Protein AF-A0A645G728-F1 (afdb_monomer_lite)

Structure (mmCIF, N/CA/C/O backbone):
data_AF-A0A645G728-F1
#
_entry.id   AF-A0A645G728-F1
#
loop_
_atom_site.group_PDB
_atom_site.id
_atom_site.type_symbol
_atom_site.label_atom_id
_atom_site.label_alt_id
_atom_site.label_comp_id
_atom_site.label_asym_id
_atom_site.label_entity_id
_atom_site.label_seq_id
_atom_site.pdbx_PDB_ins_code
_atom_site.Cartn_x
_atom_site.Cartn_y
_atom_site.Cartn_z
_atom_site.occupancy
_atom_site.B_iso_or_equiv
_atom_site.auth_seq_id
_atom_site.auth_comp_id
_atom_site.auth_asym_id
_atom_site.auth_atom_id
_atom_site.pdbx_PDB_model_num
ATOM 1 N N . MET A 1 1 ? 20.987 -4.279 -17.278 1.00 39.31 1 MET A N 1
ATOM 2 C CA . MET A 1 1 ? 20.698 -5.474 -16.466 1.00 39.31 1 MET A CA 1
ATOM 3 C C . MET A 1 1 ? 19.519 -5.142 -15.562 1.00 39.31 1 MET A C 1
ATOM 5 O O . MET A 1 1 ? 19.647 -4.230 -14.754 1.00 39.31 1 MET A O 1
ATOM 9 N N . VAL A 1 2 ? 18.351 -5.758 -15.771 1.00 50.06 2 VAL A N 1
ATOM 10 C CA . VAL A 1 2 ? 17.263 -5.712 -14.777 1.00 50.06 2 VAL A CA 1
ATOM 11 C C . VAL A 1 2 ? 17.715 -6.611 -13.645 1.00 50.06 2 VAL A C 1
ATOM 13 O O . VAL A 1 2 ? 17.958 -7.794 -13.872 1.00 50.06 2 VAL A O 1
ATOM 16 N N . SER A 1 3 ? 17.926 -6.048 -12.462 1.00 58.72 3 SER A N 1
ATOM 17 C CA . SER A 1 3 ? 18.276 -6.869 -11.313 1.00 58.72 3 SER A CA 1
ATOM 18 C C . SER A 1 3 ? 17.026 -7.640 -10.897 1.00 58.72 3 SER A C 1
ATOM 20 O O . SER A 1 3 ? 15.976 -7.048 -10.666 1.00 58.72 3 SER A O 1
ATOM 22 N N . ILE A 1 4 ? 17.108 -8.964 -10.786 1.00 61.53 4 ILE A N 1
ATOM 23 C CA . ILE A 1 4 ? 16.013 -9.787 -10.237 1.00 61.53 4 ILE A CA 1
ATOM 24 C C . ILE A 1 4 ? 15.578 -9.243 -8.863 1.00 61.53 4 ILE A C 1
ATOM 26 O O . ILE A 1 4 ? 14.395 -9.249 -8.525 1.00 61.53 4 ILE A O 1
ATOM 30 N N . LEU A 1 5 ? 16.533 -8.672 -8.121 1.00 59.16 5 LEU A N 1
ATOM 31 C CA . LEU A 1 5 ? 16.313 -8.014 -6.841 1.00 59.16 5 LEU A CA 1
ATOM 32 C C . LEU A 1 5 ? 15.359 -6.815 -6.958 1.00 59.16 5 LEU A C 1
ATOM 34 O O . LEU A 1 5 ? 14.456 -6.684 -6.139 1.00 59.16 5 LEU A O 1
ATOM 38 N N . SER A 1 6 ? 15.488 -5.983 -7.999 1.00 68.19 6 SER A N 1
ATOM 39 C CA . SER A 1 6 ? 14.616 -4.818 -8.181 1.00 68.19 6 SER A CA 1
ATOM 40 C C . SER A 1 6 ? 13.207 -5.206 -8.631 1.00 68.19 6 SER A C 1
ATOM 42 O O . SER A 1 6 ? 12.254 -4.523 -8.263 1.00 68.19 6 SER A O 1
ATOM 44 N N . GLY A 1 7 ? 13.043 -6.307 -9.372 1.00 69.75 7 GLY A N 1
ATOM 45 C CA . GLY A 1 7 ? 11.722 -6.869 -9.682 1.00 69.75 7 GLY A CA 1
ATOM 46 C C . GLY A 1 7 ? 11.018 -7.428 -8.440 1.00 69.75 7 GLY A C 1
ATOM 47 O O . GLY A 1 7 ? 9.848 -7.127 -8.200 1.00 69.75 7 GLY A O 1
ATOM 48 N N . ALA A 1 8 ? 11.748 -8.170 -7.600 1.00 74.88 8 ALA A N 1
ATOM 49 C CA . ALA A 1 8 ? 11.231 -8.696 -6.338 1.00 74.88 8 ALA A CA 1
ATOM 50 C C . ALA A 1 8 ? 10.808 -7.573 -5.377 1.00 74.88 8 ALA A C 1
ATOM 52 O O . ALA A 1 8 ? 9.732 -7.645 -4.787 1.00 74.88 8 ALA A O 1
ATOM 53 N N . THR A 1 9 ? 11.593 -6.495 -5.262 1.00 76.31 9 THR A N 1
ATOM 54 C CA . THR A 1 9 ? 11.225 -5.334 -4.438 1.00 76.31 9 THR A CA 1
ATOM 55 C C . THR A 1 9 ? 9.908 -4.704 -4.889 1.00 76.31 9 THR A C 1
ATOM 57 O O . THR A 1 9 ? 9.061 -4.419 -4.045 1.00 76.31 9 THR A O 1
ATOM 60 N N . VAL A 1 10 ? 9.687 -4.529 -6.198 1.00 80.19 10 VAL A N 1
ATOM 61 C CA . VAL A 1 10 ? 8.419 -3.988 -6.731 1.00 80.19 10 VAL A CA 1
ATOM 62 C C . VAL A 1 10 ? 7.243 -4.916 -6.420 1.00 80.19 10 VAL A C 1
ATOM 64 O O . VAL A 1 10 ? 6.174 -4.448 -6.041 1.00 80.19 10 VAL A O 1
ATOM 67 N N . PHE A 1 11 ? 7.441 -6.232 -6.511 1.00 81.44 11 PHE A N 1
ATOM 68 C CA . PHE A 1 11 ? 6.407 -7.211 -6.175 1.00 81.44 11 PHE A CA 1
ATOM 69 C C . PHE A 1 11 ? 6.045 -7.213 -4.680 1.00 81.44 11 PHE A C 1
ATOM 71 O O . PHE A 1 11 ? 4.872 -7.190 -4.322 1.00 81.44 11 PHE A O 1
ATOM 78 N N . PHE A 1 12 ? 7.031 -7.196 -3.781 1.00 80.19 12 PHE A N 1
ATOM 79 C CA . PHE A 1 12 ? 6.742 -7.154 -2.344 1.00 80.19 12 PHE A CA 1
ATOM 80 C C . PHE A 1 12 ? 6.118 -5.821 -1.925 1.00 80.19 12 PHE A C 1
ATOM 82 O O . PHE A 1 12 ? 5.149 -5.805 -1.168 1.00 80.19 12 PHE A O 1
ATOM 89 N N . THR A 1 13 ? 6.634 -4.699 -2.433 1.00 83.75 13 THR A N 1
ATOM 90 C CA . THR A 1 13 ? 6.081 -3.372 -2.117 1.00 83.75 13 THR A CA 1
ATOM 91 C C . THR A 1 13 ? 4.661 -3.198 -2.649 1.00 83.75 13 THR A C 1
ATOM 93 O O . THR A 1 13 ? 3.846 -2.581 -1.962 1.00 83.75 13 THR A O 1
ATOM 96 N N . SER A 1 14 ? 4.298 -3.817 -3.777 1.00 82.69 14 SER A N 1
ATOM 97 C CA . SER A 1 14 ? 2.912 -3.803 -4.255 1.00 82.69 14 SER A CA 1
ATOM 98 C C . SER A 1 14 ? 1.973 -4.600 -3.341 1.00 82.69 14 SER A C 1
ATOM 100 O O . SER A 1 14 ? 0.920 -4.086 -2.962 1.00 82.69 14 SER A O 1
ATOM 102 N N . ILE A 1 15 ? 2.378 -5.791 -2.879 1.00 84.81 15 ILE A N 1
ATOM 103 C CA . ILE A 1 15 ? 1.611 -6.578 -1.894 1.00 84.81 15 ILE A CA 1
ATOM 104 C C . ILE A 1 15 ? 1.411 -5.785 -0.598 1.00 84.81 15 ILE A C 1
ATOM 106 O O . ILE A 1 15 ? 0.293 -5.710 -0.081 1.00 84.81 15 ILE A O 1
ATOM 110 N N . PHE A 1 16 ? 2.472 -5.160 -0.077 1.00 83.06 16 PHE A N 1
ATOM 111 C CA . PHE A 1 16 ? 2.368 -4.340 1.129 1.00 83.06 16 PHE A CA 1
ATOM 112 C C . PHE A 1 16 ? 1.471 -3.119 0.917 1.00 83.06 16 PHE A C 1
ATOM 114 O O . PHE A 1 16 ? 0.650 -2.837 1.785 1.00 83.06 16 PHE A O 1
ATOM 121 N N . THR A 1 17 ? 1.552 -2.449 -0.238 1.00 86.50 17 THR A N 1
ATOM 122 C CA . THR A 1 17 ? 0.659 -1.326 -0.572 1.00 86.50 17 THR A CA 1
ATOM 123 C C . THR A 1 17 ? -0.803 -1.761 -0.498 1.00 86.50 17 THR A C 1
ATOM 125 O O . THR A 1 17 ? -1.595 -1.124 0.191 1.00 86.50 17 THR A O 1
ATOM 128 N N . VAL A 1 18 ? -1.158 -2.875 -1.149 1.00 84.50 18 VAL A N 1
ATOM 129 C CA . VAL A 1 18 ? -2.535 -3.398 -1.168 1.00 84.50 18 VAL A CA 1
ATOM 130 C C . VAL A 1 18 ? -3.006 -3.765 0.240 1.00 84.50 18 VAL A C 1
ATOM 132 O O . VAL A 1 18 ? -4.115 -3.404 0.630 1.00 84.50 18 VAL A O 1
ATOM 135 N N . ASN A 1 19 ? -2.167 -4.442 1.027 1.00 84.25 19 ASN A N 1
ATOM 136 C CA . ASN A 1 19 ? -2.515 -4.848 2.387 1.00 84.25 19 ASN A CA 1
ATOM 137 C C . ASN A 1 19 ? -2.738 -3.637 3.311 1.00 84.25 19 ASN A C 1
ATOM 139 O O . ASN A 1 19 ? -3.767 -3.538 3.979 1.00 84.25 19 ASN A O 1
ATOM 143 N N . TYR A 1 20 ? -1.808 -2.677 3.323 1.00 83.31 20 TYR A N 1
ATOM 144 C CA . TYR A 1 20 ? -1.931 -1.468 4.143 1.00 83.31 20 TYR A CA 1
ATOM 145 C C . TYR A 1 20 ? -3.137 -0.626 3.733 1.00 83.31 20 TYR A C 1
ATOM 147 O O . TYR A 1 20 ? -3.863 -0.132 4.595 1.00 83.31 20 TYR A O 1
ATOM 155 N N . PHE A 1 21 ? -3.404 -0.540 2.434 1.00 83.00 21 PHE A N 1
ATOM 156 C CA . PHE A 1 21 ? -4.562 0.167 1.920 1.00 83.00 21 PHE A CA 1
ATOM 157 C C . PHE A 1 21 ? -5.884 -0.528 2.283 1.00 83.00 21 PHE A C 1
ATOM 159 O O . PHE A 1 21 ? -6.832 0.129 2.710 1.00 83.00 21 PHE A O 1
ATOM 166 N N . SER A 1 22 ? -5.941 -1.861 2.220 1.00 81.38 22 SER A N 1
ATOM 167 C CA . SER A 1 22 ? -7.090 -2.640 2.706 1.00 81.38 22 SER A CA 1
ATOM 168 C C . SER A 1 22 ? -7.361 -2.377 4.187 1.00 81.38 22 SER A C 1
ATOM 170 O O . SER A 1 22 ? -8.498 -2.129 4.594 1.00 81.38 22 SER A O 1
ATOM 172 N N . ASN A 1 23 ? -6.307 -2.393 5.005 1.00 80.00 23 ASN A N 1
ATOM 173 C CA . ASN A 1 23 ? -6.419 -2.164 6.441 1.00 80.00 23 ASN A CA 1
ATOM 174 C C . ASN A 1 23 ? -6.814 -0.718 6.765 1.00 80.00 23 ASN A C 1
ATOM 176 O O . ASN A 1 23 ? -7.590 -0.502 7.694 1.00 80.00 23 ASN A O 1
ATOM 180 N N . PHE A 1 24 ? -6.370 0.261 5.972 1.00 83.62 24 PHE A N 1
ATOM 181 C CA . PHE A 1 24 ? -6.834 1.648 6.049 1.00 83.62 24 PHE A CA 1
ATOM 182 C C . PHE A 1 24 ? -8.351 1.750 5.831 1.00 83.62 24 PHE A C 1
ATOM 184 O O . PHE A 1 24 ? -9.061 2.279 6.689 1.00 83.62 24 PHE A O 1
ATOM 191 N N . ILE A 1 25 ? -8.866 1.178 4.735 1.00 77.62 25 ILE A N 1
ATOM 192 C CA . ILE A 1 25 ? -10.304 1.192 4.416 1.00 77.62 25 ILE A CA 1
ATOM 193 C C . ILE A 1 25 ? -11.123 0.449 5.481 1.00 77.62 25 ILE A C 1
ATOM 195 O O . ILE A 1 25 ? -12.193 0.914 5.882 1.00 77.62 25 ILE A O 1
ATOM 199 N N . SER A 1 26 ? -10.620 -0.681 5.980 1.00 76.12 26 SER A N 1
ATOM 200 C CA . SER A 1 26 ? -11.247 -1.416 7.084 1.00 76.12 26 SER A CA 1
ATOM 201 C C . SER A 1 26 ? -11.297 -0.575 8.364 1.00 76.12 26 SER A C 1
ATOM 203 O O . SER A 1 26 ? -12.356 -0.433 8.974 1.00 76.12 26 SER A O 1
ATOM 205 N N . THR A 1 27 ? -10.188 0.082 8.716 1.00 76.94 27 THR A N 1
ATOM 206 C CA . THR A 1 27 ? -10.072 0.919 9.919 1.00 76.94 27 THR A CA 1
ATOM 207 C C . THR A 1 27 ? -11.024 2.112 9.886 1.00 76.94 27 THR A C 1
ATOM 209 O O . THR A 1 27 ? -11.681 2.407 10.883 1.00 76.94 27 THR A O 1
ATOM 212 N N . ILE A 1 28 ? -11.175 2.773 8.734 1.00 74.25 28 ILE A N 1
ATOM 213 C CA . ILE A 1 28 ? -12.139 3.873 8.563 1.00 74.25 28 ILE A CA 1
ATOM 214 C C . ILE A 1 28 ? -13.582 3.405 8.773 1.00 74.25 28 ILE A C 1
ATOM 216 O O . ILE A 1 28 ? -14.414 4.167 9.266 1.00 74.25 28 ILE A O 1
ATOM 220 N N . ASN A 1 29 ? -13.882 2.151 8.460 1.00 69.50 29 ASN A N 1
ATOM 221 C CA . ASN A 1 29 ? -15.214 1.579 8.625 1.00 69.50 29 ASN A CA 1
ATOM 222 C C . ASN A 1 29 ? -15.439 0.938 10.001 1.00 69.50 29 ASN A C 1
ATOM 224 O O . ASN A 1 29 ? -16.520 0.411 10.258 1.00 69.50 29 ASN A O 1
ATOM 228 N N . LEU A 1 30 ? -14.460 1.014 10.909 1.00 70.62 30 LEU A N 1
ATOM 229 C CA . LEU A 1 30 ? -14.641 0.557 12.281 1.00 70.62 30 LEU A CA 1
ATOM 230 C C . LEU A 1 30 ? -15.706 1.387 12.990 1.00 70.62 30 LEU A C 1
ATOM 232 O O . LEU A 1 30 ? -15.617 2.621 13.065 1.00 70.62 30 LEU A O 1
ATOM 236 N N . SER A 1 31 ? -16.679 0.672 13.543 1.00 63.72 31 SER A N 1
ATOM 237 C CA . SER A 1 31 ? -17.686 1.174 14.465 1.00 63.72 31 SER A CA 1
ATOM 238 C C . SER A 1 31 ? -17.595 0.414 15.789 1.00 63.72 31 SER A C 1
ATOM 240 O O . SER A 1 31 ? -17.205 -0.757 15.842 1.00 63.72 31 SER A O 1
ATOM 242 N N . ALA A 1 32 ? -17.906 1.107 16.883 1.00 60.44 32 ALA A N 1
ATOM 243 C CA . ALA A 1 32 ? -18.035 0.476 18.187 1.00 60.44 32 ALA A CA 1
ATOM 244 C C . ALA A 1 32 ? -19.391 -0.237 18.260 1.00 60.44 32 ALA A C 1
ATOM 246 O O . ALA A 1 32 ? -20.420 0.371 17.975 1.00 60.44 32 ALA A O 1
ATOM 247 N N . ASP A 1 33 ? -19.397 -1.503 18.668 1.00 56.50 33 ASP A N 1
ATOM 248 C CA . ASP A 1 33 ? -20.628 -2.247 18.952 1.00 56.50 33 ASP A CA 1
ATOM 249 C C . ASP A 1 33 ? -21.116 -1.963 20.379 1.00 56.50 33 ASP A C 1
ATOM 251 O O . ASP A 1 33 ? -21.183 -2.871 21.200 1.00 56.50 33 ASP A O 1
ATOM 255 N N . TYR A 1 34 ? -21.335 -0.690 20.724 1.00 58.12 34 TYR A N 1
ATOM 256 C CA . TYR A 1 34 ? -21.749 -0.311 22.077 1.00 58.12 34 TYR A CA 1
ATOM 257 C C . TYR A 1 34 ? -22.719 0.870 22.081 1.00 58.12 34 TYR A C 1
ATOM 259 O O . TYR A 1 34 ? -22.349 2.017 21.822 1.00 58.12 34 TYR A O 1
ATOM 267 N N . GLU A 1 35 ? -23.964 0.572 22.444 1.00 55.78 35 GLU A N 1
ATOM 268 C CA . GLU A 1 35 ? -24.985 1.546 22.811 1.00 55.78 35 GLU A CA 1
ATOM 269 C C . GLU A 1 35 ? -24.705 2.049 24.238 1.00 55.78 35 GLU A C 1
ATOM 271 O O . GLU A 1 35 ? -24.968 1.355 25.216 1.00 55.78 35 GLU A O 1
ATOM 276 N N . GLY A 1 36 ? -24.144 3.256 24.378 1.00 60.66 36 GLY A N 1
ATOM 277 C CA . GLY A 1 36 ? -24.357 4.058 25.593 1.00 60.66 36 GLY A CA 1
ATOM 278 C C . GLY A 1 36 ? -23.141 4.639 26.322 1.00 60.66 36 GLY A C 1
ATOM 279 O O . GLY A 1 36 ? -23.322 5.626 27.032 1.00 60.66 36 GLY A O 1
ATOM 280 N N . ASP A 1 37 ? -21.912 4.137 26.144 1.00 67.50 37 ASP A N 1
ATOM 281 C CA . AS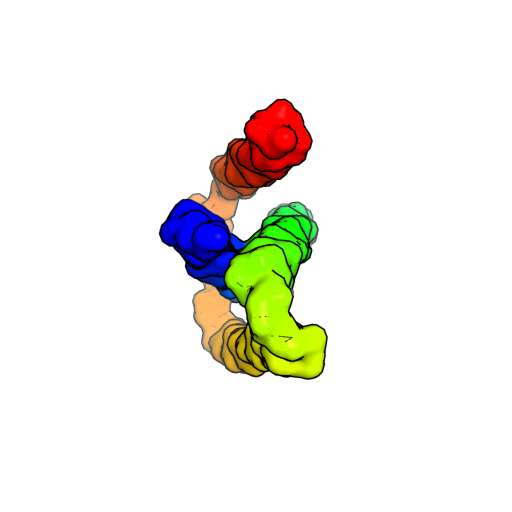P A 1 37 ? -20.748 4.664 26.888 1.00 67.50 37 ASP A CA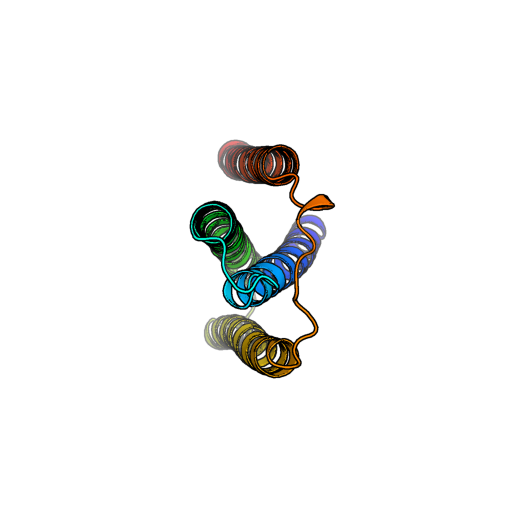 1
ATOM 282 C C . ASP A 1 37 ? -19.836 5.571 26.035 1.00 67.50 37 ASP A C 1
ATOM 284 O O . ASP A 1 37 ? -19.026 5.122 25.214 1.00 67.50 37 ASP A O 1
ATOM 288 N N . LYS A 1 38 ? -19.938 6.887 26.272 1.00 70.56 38 LYS A N 1
ATOM 289 C CA . LYS A 1 38 ? -19.130 7.928 25.606 1.00 70.56 38 LYS A CA 1
ATOM 290 C C . LYS A 1 38 ? -17.621 7.768 25.852 1.00 70.56 38 LYS A C 1
ATOM 292 O O . LYS A 1 38 ? -16.826 8.158 24.997 1.00 70.56 38 LYS A O 1
ATOM 297 N N . SER A 1 39 ? -17.205 7.189 26.982 1.00 69.31 39 SER A N 1
ATOM 298 C CA . SER A 1 39 ? -15.785 6.964 27.302 1.00 69.31 39 SER A CA 1
ATOM 299 C C . SER A 1 39 ? -15.160 5.909 26.383 1.00 69.31 39 SER A C 1
ATOM 301 O O . SER A 1 39 ? -14.046 6.071 25.877 1.00 69.31 39 SER A O 1
ATOM 303 N N . ILE A 1 40 ? -15.915 4.847 26.099 1.00 69.38 40 ILE A N 1
ATOM 304 C CA . ILE A 1 40 ? -15.501 3.746 25.225 1.00 69.38 40 ILE A CA 1
ATOM 305 C C . ILE A 1 40 ? -15.468 4.206 23.764 1.00 69.38 40 ILE A C 1
ATOM 307 O O . ILE A 1 40 ? -14.491 3.941 23.058 1.00 69.38 40 ILE A O 1
ATOM 311 N N . ALA A 1 41 ? -16.471 4.977 23.334 1.00 67.88 41 ALA A N 1
ATOM 312 C CA . ALA A 1 41 ? -16.503 5.578 22.001 1.00 67.88 41 ALA A CA 1
ATOM 313 C C . ALA A 1 41 ? -15.271 6.465 21.732 1.00 67.88 41 ALA A C 1
ATOM 315 O O . ALA A 1 41 ? -14.654 6.368 20.671 1.00 67.88 41 ALA A O 1
ATOM 316 N N . ASN A 1 42 ? -14.846 7.264 22.717 1.00 72.69 42 ASN A N 1
ATOM 317 C CA . ASN A 1 42 ? -13.651 8.104 22.599 1.00 72.69 42 ASN A CA 1
ATOM 318 C C . ASN A 1 42 ? -12.355 7.287 22.454 1.00 72.69 42 ASN A C 1
ATOM 320 O O . ASN A 1 42 ? -11.489 7.653 21.657 1.00 72.69 42 ASN A O 1
ATOM 324 N N . LYS A 1 43 ? -12.224 6.156 23.161 1.00 73.88 43 LYS A N 1
ATOM 325 C CA . LYS A 1 43 ? -11.065 5.254 23.013 1.00 73.88 43 LYS A CA 1
ATOM 326 C C . LYS A 1 43 ? -11.015 4.603 21.631 1.00 73.88 43 LYS A C 1
ATOM 328 O O . LYS A 1 43 ? -9.950 4.561 21.017 1.00 73.88 43 LYS A O 1
ATOM 333 N N . VAL A 1 44 ? -12.157 4.137 21.121 1.00 71.50 44 VAL A N 1
ATOM 334 C CA . VAL A 1 44 ? -12.254 3.535 19.780 1.00 71.50 44 VAL A CA 1
ATOM 335 C C . VAL A 1 44 ? -11.968 4.572 18.693 1.00 71.50 44 VAL A C 1
ATOM 337 O O . VAL A 1 44 ? -11.226 4.278 17.760 1.00 71.50 44 VAL A O 1
ATOM 340 N N . ASN A 1 45 ? -12.468 5.802 18.837 1.00 74.31 45 ASN A N 1
ATOM 341 C CA . ASN A 1 45 ? -12.173 6.893 17.906 1.00 74.31 45 ASN A CA 1
ATOM 342 C C . ASN A 1 45 ? -10.689 7.281 17.914 1.00 74.31 45 ASN A C 1
ATOM 344 O O . ASN A 1 45 ? -10.105 7.473 16.852 1.00 74.31 45 ASN A O 1
ATOM 348 N N . SER A 1 46 ? -10.054 7.347 19.088 1.00 77.31 46 SER A N 1
ATOM 349 C CA . SER A 1 46 ? -8.612 7.602 19.185 1.00 77.31 46 SER A CA 1
ATOM 350 C C . SER A 1 46 ? -7.797 6.494 18.505 1.00 77.31 46 SER A C 1
ATOM 352 O O . SER A 1 46 ? -6.920 6.791 17.693 1.00 77.31 46 SER A O 1
ATOM 354 N N . TYR A 1 47 ? -8.140 5.223 18.749 1.00 77.62 47 TYR A N 1
ATOM 355 C CA . TYR A 1 47 ? -7.524 4.084 18.064 1.00 77.62 47 TYR A CA 1
ATOM 356 C C . TYR A 1 47 ? -7.689 4.166 16.548 1.00 77.62 47 TYR A C 1
ATOM 358 O O . TYR A 1 47 ? -6.714 4.056 15.806 1.00 77.62 47 TYR A O 1
ATOM 366 N N . LYS A 1 48 ? -8.923 4.398 16.096 1.00 79.00 48 LYS A N 1
ATOM 367 C CA . LYS A 1 48 ? -9.268 4.539 14.686 1.00 79.00 48 LYS A CA 1
ATOM 368 C C . LYS A 1 48 ? -8.435 5.630 14.029 1.00 79.00 48 LYS A C 1
ATOM 370 O O . LYS A 1 48 ? -7.843 5.370 12.987 1.00 79.00 48 LYS A O 1
ATOM 375 N N . SER A 1 49 ? -8.330 6.808 14.641 1.00 77.50 49 SER A N 1
ATOM 376 C CA . SER A 1 49 ? -7.525 7.914 14.115 1.00 77.50 49 SER A CA 1
ATOM 377 C C . SER A 1 49 ? -6.044 7.554 14.013 1.00 77.50 49 SER A C 1
ATOM 379 O O . SER A 1 49 ? -5.451 7.746 12.954 1.00 77.50 49 SER A O 1
ATOM 381 N N . ILE A 1 50 ? -5.454 6.976 15.067 1.00 80.00 50 ILE A N 1
ATOM 382 C CA . ILE A 1 50 ? -4.037 6.576 15.066 1.00 80.00 50 ILE A CA 1
ATOM 383 C C . ILE A 1 50 ? -3.775 5.535 13.974 1.00 80.00 50 ILE A C 1
ATOM 385 O O . ILE A 1 50 ? -2.888 5.722 13.144 1.00 80.00 50 ILE A O 1
ATOM 389 N N . MET A 1 51 ? -4.570 4.466 13.924 1.00 79.75 51 MET A N 1
ATOM 390 C CA . MET A 1 51 ? -4.393 3.402 12.935 1.00 79.75 51 MET A CA 1
ATOM 391 C C . MET A 1 51 ? -4.634 3.894 11.508 1.00 79.75 51 MET A C 1
ATOM 393 O O . MET A 1 51 ? -3.902 3.511 10.603 1.00 79.75 51 MET A O 1
ATOM 397 N N . THR A 1 52 ? -5.609 4.782 11.300 1.00 82.38 52 THR A N 1
ATOM 398 C CA . THR A 1 52 ? -5.885 5.383 9.986 1.00 82.38 52 THR A CA 1
ATOM 399 C C . THR A 1 52 ? -4.678 6.172 9.485 1.00 82.38 52 THR A C 1
ATOM 401 O O . THR A 1 52 ? -4.248 5.962 8.354 1.00 82.38 52 THR A O 1
ATOM 404 N N . ILE A 1 53 ? -4.091 7.028 10.331 1.00 81.62 53 ILE A N 1
ATOM 405 C CA . ILE A 1 53 ? -2.880 7.791 9.989 1.00 81.62 53 ILE A CA 1
ATOM 406 C C . ILE A 1 53 ? -1.727 6.838 9.661 1.00 81.62 53 ILE A C 1
ATOM 408 O O . ILE A 1 53 ? -1.039 7.008 8.657 1.00 81.62 53 ILE A O 1
ATOM 412 N N . MET A 1 54 ? -1.546 5.809 10.485 1.00 81.00 54 MET A N 1
ATOM 413 C CA . MET A 1 54 ? -0.470 4.841 10.326 1.00 81.00 54 MET A CA 1
ATOM 414 C C . MET A 1 54 ? -0.589 4.018 9.030 1.00 81.00 54 MET A C 1
ATOM 416 O O . MET A 1 54 ? 0.379 3.913 8.274 1.00 81.00 54 MET A O 1
ATOM 420 N N . PHE A 1 55 ? -1.775 3.477 8.726 1.00 84.75 55 PHE A N 1
ATOM 421 C CA . PHE A 1 55 ? -2.010 2.731 7.488 1.00 84.75 55 PHE A CA 1
ATOM 422 C C . PHE A 1 55 ? -1.931 3.624 6.244 1.00 84.75 55 PHE A C 1
ATOM 424 O O . PHE A 1 55 ? -1.423 3.181 5.211 1.00 84.75 55 PHE A O 1
ATOM 431 N N . LEU A 1 56 ? -2.385 4.879 6.338 1.00 83.75 56 LEU A N 1
ATOM 432 C CA . LEU A 1 56 ? -2.259 5.855 5.257 1.00 83.75 56 LEU A CA 1
ATOM 433 C C . LEU A 1 56 ? -0.789 6.129 4.938 1.00 83.75 56 LEU A C 1
ATOM 435 O O . LEU A 1 56 ? -0.390 6.059 3.777 1.00 83.75 56 LEU A O 1
ATOM 439 N N . LEU A 1 57 ? 0.023 6.387 5.966 1.00 82.56 57 LEU A N 1
ATOM 440 C CA . LEU A 1 57 ? 1.446 6.653 5.792 1.00 82.56 57 LEU A CA 1
ATOM 441 C C . LEU A 1 57 ? 2.155 5.449 5.160 1.00 82.56 57 LEU A C 1
ATOM 443 O O . LEU A 1 57 ? 2.861 5.616 4.169 1.00 82.56 57 LEU A O 1
ATOM 447 N N . GLY A 1 58 ? 1.888 4.233 5.651 1.00 83.12 58 GLY A N 1
ATOM 448 C CA . GLY A 1 58 ? 2.415 3.007 5.045 1.00 83.12 58 GLY A CA 1
ATOM 449 C C . GLY A 1 58 ? 2.000 2.844 3.580 1.00 83.12 58 GLY A C 1
ATOM 450 O O . GLY A 1 58 ? 2.843 2.568 2.730 1.00 83.12 58 GLY A O 1
ATOM 451 N N . THR A 1 59 ? 0.726 3.094 3.258 1.00 86.50 59 THR A N 1
ATOM 452 C CA . THR A 1 59 ? 0.225 3.038 1.875 1.00 86.50 59 THR A CA 1
ATOM 453 C C . THR A 1 59 ? 0.991 3.997 0.968 1.00 86.50 59 THR A C 1
ATOM 455 O O . THR A 1 59 ? 1.469 3.582 -0.083 1.00 86.50 59 THR A O 1
ATOM 458 N N . VAL A 1 60 ? 1.143 5.263 1.369 1.00 85.62 60 VAL A N 1
ATOM 459 C CA . VAL A 1 60 ? 1.848 6.279 0.570 1.00 85.62 60 VAL A CA 1
ATOM 460 C C . VAL A 1 60 ? 3.317 5.900 0.371 1.00 85.62 60 VAL A C 1
ATOM 462 O O . VAL A 1 60 ? 3.826 5.996 -0.747 1.00 85.62 60 VAL A O 1
ATOM 465 N N . SER A 1 61 ? 3.990 5.416 1.419 1.00 84.12 61 SER A N 1
ATOM 466 C CA . SER A 1 61 ? 5.385 4.974 1.333 1.00 84.12 61 SER A CA 1
ATOM 467 C C . SER A 1 61 ? 5.565 3.809 0.355 1.00 84.12 61 SER A C 1
ATOM 469 O O . SER A 1 61 ? 6.404 3.890 -0.543 1.00 84.12 61 SER A O 1
ATOM 471 N N . PHE A 1 62 ? 4.766 2.744 0.474 1.00 85.12 62 PHE A N 1
ATOM 472 C CA . PHE A 1 62 ? 4.878 1.590 -0.423 1.00 85.12 62 PHE A CA 1
ATOM 473 C C . PHE A 1 62 ? 4.427 1.896 -1.847 1.00 85.12 62 PHE A C 1
ATOM 475 O O . PHE A 1 62 ? 5.048 1.409 -2.793 1.00 85.12 62 PHE A O 1
ATOM 482 N N . LEU A 1 63 ? 3.412 2.746 -2.014 1.00 87.44 63 LEU A N 1
ATOM 483 C CA . LEU A 1 63 ? 2.979 3.224 -3.322 1.00 87.44 63 LEU A CA 1
ATOM 484 C C . LEU A 1 63 ? 4.128 3.944 -4.033 1.00 87.44 63 LEU A C 1
ATOM 486 O O . LEU A 1 63 ? 4.435 3.615 -5.177 1.00 87.44 63 LEU A O 1
ATOM 490 N N . GLY A 1 64 ? 4.801 4.866 -3.338 1.00 83.62 64 GLY A N 1
ATOM 491 C CA . GLY A 1 64 ? 5.971 5.564 -3.862 1.00 83.62 64 GLY A CA 1
ATOM 492 C C . GLY A 1 64 ? 7.070 4.592 -4.288 1.00 83.62 64 GLY A C 1
ATOM 493 O O . GLY A 1 64 ? 7.497 4.618 -5.442 1.00 83.62 64 GLY A O 1
ATOM 494 N N . LEU A 1 65 ? 7.474 3.679 -3.398 1.00 83.31 65 LEU A N 1
ATOM 495 C CA . LEU A 1 65 ? 8.496 2.667 -3.699 1.00 83.31 65 LEU A CA 1
ATOM 496 C C . LEU A 1 65 ? 8.118 1.787 -4.899 1.00 83.31 65 LEU A C 1
ATOM 498 O O . LEU A 1 65 ? 8.970 1.505 -5.742 1.00 83.31 65 LEU A O 1
ATOM 502 N N . THR A 1 66 ? 6.846 1.400 -5.012 1.00 85.56 66 THR A N 1
ATOM 503 C CA . THR A 1 66 ? 6.345 0.589 -6.129 1.00 85.56 66 THR A CA 1
ATOM 504 C C . THR A 1 66 ? 6.426 1.365 -7.443 1.00 85.56 66 THR A C 1
ATOM 506 O O . THR A 1 66 ? 6.936 0.836 -8.428 1.00 85.56 66 THR A O 1
ATOM 509 N N . ILE A 1 67 ? 5.974 2.626 -7.469 1.00 87.44 67 ILE A N 1
ATOM 510 C CA . ILE A 1 67 ? 5.990 3.475 -8.672 1.00 87.44 67 ILE A CA 1
ATOM 511 C C . ILE A 1 67 ? 7.427 3.748 -9.117 1.00 87.44 67 ILE A C 1
ATOM 513 O O . ILE A 1 67 ? 7.774 3.476 -10.266 1.00 87.44 67 ILE A O 1
ATOM 517 N N . PHE A 1 68 ? 8.284 4.244 -8.221 1.00 84.88 68 PHE A N 1
ATOM 518 C CA . PHE A 1 68 ? 9.679 4.540 -8.558 1.00 84.88 68 PHE A CA 1
ATOM 519 C C . PHE A 1 68 ? 10.446 3.272 -8.947 1.00 84.88 68 PHE A C 1
ATOM 521 O O . PHE A 1 68 ? 11.176 3.269 -9.941 1.00 84.88 68 PHE A O 1
ATOM 528 N N . GLY A 1 69 ? 10.232 2.173 -8.219 1.00 82.00 69 GLY A N 1
ATOM 529 C CA . GLY A 1 69 ? 10.813 0.874 -8.539 1.00 82.00 69 GLY A CA 1
ATOM 530 C C . GLY A 1 69 ? 10.361 0.355 -9.905 1.00 82.00 69 GLY A C 1
ATOM 531 O O . GLY A 1 69 ? 11.192 -0.119 -10.680 1.00 82.00 69 GLY A O 1
ATOM 532 N N . TYR A 1 70 ? 9.075 0.481 -10.245 1.00 83.88 70 TYR A N 1
ATOM 533 C CA . TYR A 1 70 ? 8.542 0.101 -11.554 1.00 83.88 70 TYR A CA 1
ATOM 534 C C . TYR A 1 70 ? 9.150 0.950 -12.675 1.00 83.88 70 TYR A C 1
ATOM 536 O O . TYR A 1 70 ? 9.679 0.402 -13.641 1.00 83.88 70 TYR A O 1
ATOM 544 N N . LEU A 1 71 ? 9.160 2.280 -12.530 1.00 85.38 71 LEU A N 1
ATOM 545 C CA . LEU A 1 71 ? 9.724 3.190 -13.532 1.00 85.38 71 LEU A CA 1
ATOM 546 C C . LEU A 1 71 ? 11.207 2.906 -13.810 1.00 85.38 71 LEU A C 1
ATOM 548 O O . LEU A 1 71 ? 11.631 2.962 -14.967 1.00 85.38 71 LEU A O 1
ATOM 552 N N . ASN A 1 72 ? 11.977 2.568 -12.772 1.00 82.88 72 ASN A N 1
ATOM 553 C CA . ASN A 1 72 ? 13.388 2.215 -12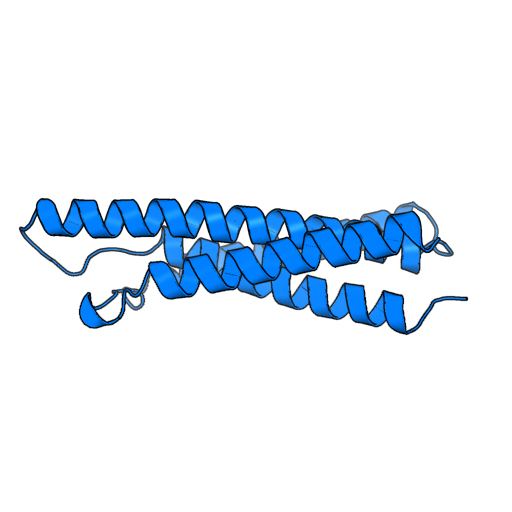.905 1.00 82.88 72 ASN A CA 1
ATOM 554 C C . ASN A 1 72 ? 13.586 0.833 -13.559 1.00 82.88 72 ASN A C 1
ATOM 556 O O . ASN A 1 72 ? 14.410 0.684 -14.463 1.00 82.88 72 ASN A O 1
ATOM 560 N N . ASN A 1 73 ? 12.801 -0.174 -13.155 1.00 79.75 73 ASN A N 1
ATOM 561 C CA . ASN A 1 73 ? 12.842 -1.516 -13.750 1.00 79.75 73 ASN A CA 1
ATOM 562 C C . ASN A 1 73 ? 12.412 -1.524 -15.218 1.00 79.75 73 ASN A C 1
ATOM 564 O O . ASN A 1 73 ? 12.942 -2.295 -16.009 1.00 79.75 73 ASN A O 1
ATOM 568 N N . CYS A 1 74 ? 11.474 -0.661 -15.593 1.00 83.75 74 CYS A N 1
ATOM 569 C CA . CYS A 1 74 ? 10.916 -0.585 -16.936 1.00 83.75 74 CYS A CA 1
ATOM 570 C C . CYS A 1 74 ? 11.570 0.501 -17.797 1.00 83.75 74 CYS A C 1
ATOM 572 O O . CYS A 1 74 ? 10.989 0.902 -18.801 1.00 83.75 74 CYS A O 1
ATOM 574 N N . LYS A 1 75 ? 12.774 0.982 -17.452 1.00 84.25 75 LYS A N 1
ATOM 575 C CA . LYS A 1 75 ? 13.438 2.105 -18.146 1.00 84.25 75 LYS A CA 1
ATOM 576 C C . LYS A 1 75 ? 13.640 1.921 -19.657 1.00 84.25 75 LYS A C 1
ATOM 578 O O . LYS A 1 75 ? 13.803 2.908 -20.362 1.00 84.25 75 LYS A O 1
ATOM 583 N N . PHE A 1 76 ? 13.644 0.677 -20.136 1.00 86.75 76 PHE A N 1
ATOM 584 C CA . PHE A 1 76 ? 13.792 0.322 -21.555 1.00 86.75 76 PHE A CA 1
ATOM 585 C C . PHE A 1 76 ? 12.486 0.475 -22.345 1.00 86.75 76 PHE A C 1
ATOM 587 O O . PHE A 1 76 ? 12.520 0.510 -23.570 1.00 86.75 76 PHE A O 1
ATOM 594 N N . LEU A 1 77 ? 11.340 0.540 -21.659 1.00 86.75 77 LEU A N 1
ATOM 595 C CA . LEU A 1 77 ? 10.047 0.781 -22.287 1.00 86.75 77 LEU A CA 1
ATOM 596 C C . LEU A 1 77 ? 9.871 2.275 -22.605 1.00 86.75 77 LEU A C 1
ATOM 598 O O . LEU A 1 77 ? 10.354 3.137 -21.853 1.00 86.75 77 LEU A O 1
ATOM 602 N N . PRO A 1 78 ? 9.128 2.612 -23.676 1.00 91.50 78 PRO A N 1
ATOM 603 C CA . PRO A 1 78 ? 8.765 3.994 -23.965 1.00 91.50 78 PRO A CA 1
ATOM 604 C C . PRO A 1 78 ? 8.036 4.629 -22.773 1.00 91.50 78 PRO A C 1
ATOM 606 O O . PRO A 1 78 ? 7.391 3.946 -21.973 1.00 91.50 78 PRO A O 1
ATOM 609 N N . TRP A 1 79 ? 8.178 5.950 -22.617 1.00 89.56 79 TRP A N 1
ATOM 610 C CA . TRP A 1 79 ? 7.609 6.680 -21.47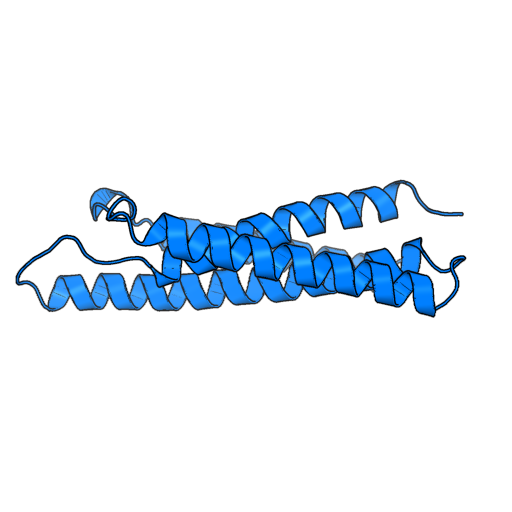5 1.00 89.56 79 TRP A CA 1
ATOM 611 C C . TRP A 1 79 ? 6.095 6.480 -21.353 1.00 89.56 79 TRP A C 1
ATOM 613 O O . TRP A 1 79 ? 5.603 6.234 -20.257 1.00 89.56 79 TRP A O 1
ATOM 623 N N . GLU A 1 80 ? 5.380 6.476 -22.477 1.00 91.44 80 GLU A N 1
ATOM 624 C CA . GLU A 1 80 ? 3.933 6.243 -22.526 1.00 91.44 80 GLU A CA 1
ATOM 625 C C . GLU A 1 80 ? 3.545 4.899 -21.896 1.00 91.44 80 GLU A C 1
ATOM 627 O O . GLU A 1 80 ? 2.739 4.866 -20.972 1.00 91.44 80 GLU A O 1
ATOM 632 N N . ALA A 1 81 ? 4.204 3.802 -22.288 1.00 86.56 81 ALA A N 1
ATOM 633 C CA . ALA A 1 81 ? 3.943 2.475 -21.726 1.00 86.56 81 ALA A CA 1
ATOM 634 C C . ALA A 1 81 ? 4.262 2.395 -20.221 1.00 86.56 81 ALA A C 1
ATOM 636 O O . ALA A 1 81 ? 3.569 1.713 -19.460 1.00 86.56 81 ALA A O 1
ATOM 637 N N . ARG A 1 82 ? 5.293 3.118 -19.763 1.00 87.62 82 ARG A N 1
ATOM 638 C CA . ARG A 1 82 ? 5.618 3.224 -18.332 1.00 87.62 82 ARG A CA 1
ATOM 639 C C . ARG A 1 82 ? 4.514 3.944 -17.559 1.00 87.62 82 ARG A C 1
ATOM 641 O O . ARG A 1 82 ? 4.086 3.449 -16.518 1.00 87.62 82 ARG A O 1
ATOM 648 N N . VAL A 1 83 ? 4.031 5.071 -18.079 1.00 88.00 83 VAL A N 1
ATOM 649 C CA . VAL A 1 83 ? 2.929 5.833 -17.477 1.00 88.00 83 VAL A CA 1
ATOM 650 C C . VAL A 1 83 ? 1.650 4.999 -17.443 1.00 88.00 83 VAL A C 1
ATOM 652 O O . VAL A 1 83 ? 1.023 4.920 -16.391 1.00 88.00 83 VAL A O 1
ATOM 655 N N . THR A 1 84 ? 1.303 4.297 -18.526 1.00 90.00 84 THR A N 1
ATOM 656 C CA . THR A 1 84 ? 0.131 3.406 -18.570 1.00 90.00 84 THR A CA 1
ATOM 657 C C . THR A 1 84 ? 0.217 2.276 -17.542 1.00 90.00 84 THR A C 1
ATOM 659 O O . THR A 1 84 ? -0.790 1.934 -16.920 1.00 90.00 84 THR A O 1
ATOM 662 N N . GLY A 1 85 ? 1.410 1.719 -17.307 1.00 84.31 85 GLY A N 1
ATOM 663 C CA . GLY A 1 85 ? 1.629 0.716 -16.261 1.00 84.31 85 GLY A CA 1
ATOM 664 C C . GLY A 1 85 ? 1.362 1.259 -14.854 1.00 84.31 85 GLY A C 1
ATOM 665 O O . GLY A 1 85 ? 0.628 0.645 -14.079 1.00 84.31 85 GLY A O 1
ATOM 666 N N . VAL A 1 86 ? 1.886 2.451 -14.546 1.00 88.25 86 VAL A N 1
ATOM 667 C CA . VAL A 1 86 ? 1.625 3.138 -13.267 1.00 88.25 86 VAL A CA 1
ATOM 668 C C . VAL A 1 86 ? 0.141 3.481 -13.117 1.00 88.25 86 VAL A C 1
ATOM 670 O O . VAL A 1 86 ? -0.437 3.240 -12.059 1.00 88.25 86 VAL A O 1
ATOM 673 N N . GLN A 1 87 ? -0.493 3.992 -14.175 1.00 87.19 87 GLN A N 1
ATOM 674 C CA . GLN A 1 87 ? -1.925 4.294 -14.186 1.00 87.19 87 GLN A CA 1
ATOM 675 C C . GLN A 1 87 ? -2.756 3.044 -13.899 1.00 87.19 87 GLN A C 1
ATOM 677 O O . GLN A 1 87 ? -3.576 3.069 -12.990 1.00 87.19 87 GLN A O 1
ATOM 682 N N . SER A 1 88 ? -2.488 1.937 -14.594 1.00 87.56 88 SER A N 1
ATOM 683 C CA . SER A 1 88 ? -3.186 0.660 -14.390 1.00 87.56 88 SER A CA 1
ATOM 684 C C . SER A 1 88 ? -3.081 0.169 -12.944 1.00 87.56 88 SER A C 1
ATOM 686 O O . SER A 1 88 ? -4.069 -0.292 -12.374 1.00 87.56 88 SER A O 1
ATOM 688 N N . TYR A 1 89 ? -1.908 0.313 -12.321 1.00 87.31 89 TYR A N 1
ATOM 689 C CA . TYR A 1 89 ? -1.706 -0.046 -10.918 1.00 87.31 89 TYR A CA 1
ATOM 690 C C . TYR A 1 89 ? -2.520 0.836 -9.957 1.00 87.31 89 TYR A C 1
ATOM 692 O O . TYR A 1 89 ? -3.189 0.323 -9.059 1.00 87.31 89 TYR A O 1
ATOM 700 N N . ILE A 1 90 ? -2.528 2.156 -10.166 1.00 86.06 90 ILE A N 1
ATOM 701 C CA . ILE A 1 90 ? -3.337 3.083 -9.361 1.00 86.06 90 ILE A CA 1
ATOM 702 C C . ILE A 1 90 ? -4.833 2.799 -9.559 1.00 86.06 90 ILE A C 1
ATOM 704 O O . ILE A 1 90 ? -5.584 2.747 -8.586 1.00 86.06 90 ILE A O 1
ATOM 708 N N . THR A 1 91 ? -5.274 2.551 -10.794 1.00 86.50 91 THR A N 1
ATOM 709 C CA . THR A 1 91 ? -6.658 2.168 -11.102 1.00 86.50 91 THR A CA 1
ATOM 710 C C . THR A 1 91 ? -7.051 0.876 -10.389 1.00 86.50 91 THR A C 1
ATOM 712 O O . THR A 1 91 ? -8.133 0.815 -9.808 1.00 86.50 91 THR A O 1
ATOM 715 N N . PHE A 1 92 ? -6.173 -0.132 -10.363 1.00 87.62 92 PHE A N 1
ATOM 716 C CA . PHE A 1 92 ? -6.398 -1.361 -9.601 1.00 87.62 92 PHE A CA 1
ATOM 717 C C . PHE A 1 92 ? -6.595 -1.080 -8.106 1.00 87.62 92 PHE A C 1
ATOM 719 O O . PHE A 1 92 ? -7.550 -1.585 -7.517 1.00 87.62 92 PHE A O 1
ATOM 726 N N . LEU A 1 93 ? -5.753 -0.232 -7.501 1.00 83.12 93 LEU A N 1
ATOM 727 C CA . LEU A 1 93 ? -5.912 0.161 -6.098 1.00 83.12 93 LEU A CA 1
ATOM 728 C C . LEU A 1 93 ? -7.254 0.859 -5.851 1.00 83.12 93 LEU A C 1
ATOM 730 O O . LEU A 1 93 ? -7.927 0.531 -4.880 1.00 83.12 93 LEU A O 1
ATOM 734 N N . ILE A 1 94 ? -7.683 1.763 -6.738 1.00 83.31 94 ILE A N 1
ATOM 735 C CA . ILE A 1 94 ? -8.980 2.450 -6.625 1.00 83.31 94 ILE A CA 1
ATOM 736 C C . ILE A 1 94 ? -10.142 1.450 -6.703 1.00 83.31 94 ILE A C 1
ATOM 738 O O . ILE A 1 94 ? -11.023 1.471 -5.844 1.00 83.31 94 ILE A O 1
ATOM 742 N N . LEU A 1 95 ? -10.142 0.545 -7.688 1.00 84.00 95 LEU A N 1
ATOM 743 C CA . LEU A 1 95 ? -11.184 -0.480 -7.827 1.00 84.00 95 LEU A CA 1
ATOM 744 C C . LEU A 1 95 ? -11.236 -1.399 -6.602 1.00 84.00 95 LEU A C 1
ATOM 746 O O . LEU A 1 95 ? -12.312 -1.673 -6.070 1.00 84.00 95 LEU A O 1
ATOM 750 N N . PHE A 1 96 ? -10.072 -1.824 -6.110 1.00 82.19 96 PHE A N 1
ATOM 751 C CA . PHE A 1 96 ? -9.964 -2.615 -4.890 1.00 82.19 96 PHE A CA 1
ATOM 752 C C . PHE A 1 96 ? -10.465 -1.847 -3.655 1.00 82.19 96 PHE A C 1
ATOM 754 O O . PHE A 1 96 ? -11.116 -2.440 -2.793 1.00 82.19 96 PHE A O 1
ATOM 761 N N . ALA A 1 97 ? -10.233 -0.529 -3.583 1.00 73.94 97 ALA A N 1
ATOM 762 C CA . ALA A 1 97 ? -10.781 0.342 -2.539 1.00 73.94 97 ALA A CA 1
ATOM 763 C C . ALA A 1 97 ? -12.305 0.292 -2.523 1.00 73.94 97 ALA A C 1
ATOM 765 O O . ALA A 1 97 ? -12.900 0.077 -1.471 1.00 73.94 97 ALA A O 1
ATOM 766 N N . LEU A 1 98 ? -12.923 0.482 -3.694 1.00 76.88 98 LEU A N 1
ATOM 767 C CA . LEU A 1 98 ? -14.374 0.513 -3.839 1.00 76.88 98 LEU A CA 1
ATOM 768 C C . LEU A 1 98 ? -14.979 -0.820 -3.394 1.00 76.88 98 LEU A C 1
ATOM 770 O O . LEU A 1 98 ? -15.881 -0.830 -2.561 1.00 76.88 98 LEU A O 1
ATOM 774 N N . ILE A 1 99 ? -14.428 -1.944 -3.862 1.00 80.25 99 ILE A N 1
ATOM 775 C CA . ILE A 1 99 ? -14.892 -3.285 -3.474 1.00 80.25 99 ILE A CA 1
ATOM 776 C C . ILE A 1 99 ? -14.801 -3.481 -1.955 1.00 80.25 99 ILE A C 1
ATOM 778 O O . ILE A 1 99 ? -15.774 -3.910 -1.335 1.00 80.25 99 ILE A O 1
ATOM 782 N N . ASN A 1 100 ? -13.668 -3.136 -1.334 1.00 69.50 100 ASN A N 1
ATOM 783 C CA . ASN A 1 100 ? -13.513 -3.274 0.116 1.00 69.50 100 ASN A CA 1
ATOM 784 C C . ASN A 1 100 ? -14.425 -2.325 0.893 1.00 69.50 100 ASN A C 1
ATOM 786 O O . ASN A 1 100 ? -14.967 -2.712 1.924 1.00 69.50 100 ASN A O 1
ATOM 790 N N . PHE A 1 101 ? -14.639 -1.107 0.402 1.00 69.12 101 PHE A N 1
ATOM 791 C CA . PHE A 1 101 ? -15.524 -0.136 1.034 1.00 69.12 101 PHE A CA 1
ATOM 792 C C . PHE A 1 101 ? -16.983 -0.625 1.052 1.00 69.12 101 PHE A C 1
ATOM 794 O O . PHE A 1 101 ? -17.626 -0.608 2.104 1.00 69.12 101 PHE A O 1
ATOM 801 N N . TYR A 1 102 ? -17.481 -1.150 -0.073 1.00 67.12 102 TYR A N 1
ATOM 802 C CA . TYR A 1 102 ? -18.827 -1.731 -0.162 1.00 67.12 102 TYR A CA 1
ATOM 803 C C . TYR A 1 102 ? -18.953 -3.090 0.550 1.00 67.12 102 TYR A C 1
ATOM 805 O O . TYR A 1 102 ? -20.005 -3.408 1.093 1.00 67.12 102 TYR A O 1
ATOM 813 N N . GLY A 1 103 ? -17.888 -3.894 0.611 1.00 62.81 103 GLY A N 1
ATOM 814 C CA . GLY A 1 103 ? -17.884 -5.139 1.390 1.00 62.81 103 GLY A CA 1
ATOM 815 C C . GLY A 1 103 ? -17.899 -4.904 2.908 1.00 62.81 103 GLY A C 1
ATOM 816 O O . GLY A 1 103 ? -18.464 -5.694 3.668 1.00 62.81 103 GLY A O 1
ATOM 817 N N . SER A 1 104 ? -17.307 -3.795 3.357 1.00 54.69 104 SER A N 1
ATOM 818 C CA . SER A 1 104 ? -17.140 -3.433 4.770 1.00 54.69 104 SER A CA 1
ATOM 819 C C . SER A 1 104 ? -18.431 -2.930 5.438 1.00 54.69 104 SER A C 1
ATOM 821 O O . SER A 1 104 ? -18.589 -3.038 6.654 1.00 54.69 104 SER A O 1
ATOM 823 N N . THR A 1 105 ? -19.407 -2.455 4.657 1.00 54.31 105 THR A N 1
ATOM 824 C CA . THR A 1 105 ? -20.705 -1.948 5.147 1.00 54.31 105 THR A CA 1
ATOM 825 C C . THR A 1 105 ? -21.636 -3.048 5.687 1.00 54.31 105 THR A C 1
ATOM 827 O O . THR A 1 105 ? -22.616 -2.750 6.362 1.00 54.31 105 THR A O 1
ATOM 830 N N . SER A 1 106 ? -21.302 -4.330 5.492 1.00 50.66 106 SER A N 1
ATOM 831 C CA . SER A 1 106 ? -22.098 -5.506 5.897 1.00 50.66 106 SER A CA 1
ATOM 832 C C . SER A 1 106 ? -22.154 -5.788 7.422 1.00 50.66 106 SER A C 1
ATOM 834 O O . SER A 1 106 ? -22.525 -6.890 7.825 1.00 50.66 106 SER A O 1
ATOM 836 N N . GLY A 1 107 ? -21.765 -4.864 8.307 1.00 51.72 107 GLY A N 1
ATOM 837 C CA . GLY A 1 107 ? -21.809 -5.080 9.768 1.00 51.72 107 GLY A CA 1
ATOM 838 C C . GLY A 1 107 ? -20.803 -6.113 10.312 1.00 51.72 107 GLY A C 1
ATOM 839 O O . GLY A 1 107 ? -20.829 -6.427 11.500 1.00 51.72 107 GLY A O 1
ATOM 840 N N . LYS A 1 108 ? -19.897 -6.625 9.464 1.00 51.38 108 LYS A N 1
ATOM 841 C CA . LYS A 1 108 ? -18.882 -7.639 9.815 1.00 51.38 108 LYS A CA 1
ATOM 842 C C . LYS A 1 108 ? -17.642 -7.072 10.522 1.00 51.38 108 LYS A C 1
ATOM 844 O O . LYS A 1 108 ? -16.920 -7.833 11.155 1.00 51.38 108 LYS A O 1
ATOM 849 N N . ASN A 1 109 ? -17.421 -5.756 10.477 1.00 53.47 109 ASN A N 1
ATOM 850 C CA . ASN A 1 109 ? -16.245 -5.090 11.058 1.00 53.47 109 ASN A CA 1
ATOM 851 C C . ASN A 1 109 ? -16.512 -4.477 12.443 1.00 53.47 109 ASN A C 1
ATOM 853 O O . ASN A 1 109 ? -16.039 -3.390 12.769 1.00 53.47 109 ASN A O 1
ATOM 857 N N . LYS A 1 110 ? -17.271 -5.191 13.279 1.00 55.81 110 LYS A N 1
ATOM 858 C CA . LYS A 1 110 ? -17.433 -4.859 14.697 1.00 55.81 110 LYS A CA 1
ATOM 859 C C . LYS A 1 110 ? -16.222 -5.381 15.475 1.00 55.81 110 LYS A C 1
ATOM 861 O O . LYS A 1 110 ? -16.004 -6.590 15.557 1.00 55.81 110 LYS A O 1
ATOM 866 N N . ILE A 1 111 ? -15.417 -4.485 16.047 1.00 55.06 111 ILE A N 1
ATOM 867 C CA . ILE A 1 111 ? -14.302 -4.880 16.920 1.00 55.06 111 ILE A CA 1
ATOM 868 C C . ILE A 1 111 ? -14.821 -5.149 18.335 1.00 55.06 111 ILE A C 1
ATOM 870 O O . ILE A 1 111 ? -15.392 -4.269 18.977 1.00 55.06 111 ILE A O 1
ATOM 874 N N . LYS A 1 112 ? -14.541 -6.351 18.856 1.00 53.19 112 LYS A N 1
ATOM 875 C CA . LYS A 1 112 ? -14.607 -6.630 20.298 1.00 53.19 112 LYS A CA 1
ATOM 876 C C . LYS A 1 112 ? -13.417 -5.964 21.000 1.00 53.19 112 LYS A C 1
ATOM 878 O O . LYS A 1 112 ? -12.273 -6.183 20.599 1.00 53.19 112 LYS A O 1
ATOM 883 N N . LEU A 1 113 ? -13.682 -5.195 22.060 1.00 49.75 113 LEU A N 1
ATOM 884 C CA . LEU A 1 113 ? -12.682 -4.412 22.807 1.00 49.75 113 LEU A CA 1
ATOM 885 C C . LEU A 1 113 ? -11.471 -5.221 23.303 1.00 49.75 113 LEU A C 1
ATOM 887 O O . LEU A 1 113 ? -10.368 -4.684 23.337 1.00 49.75 113 LEU A O 1
ATOM 891 N N . GLU A 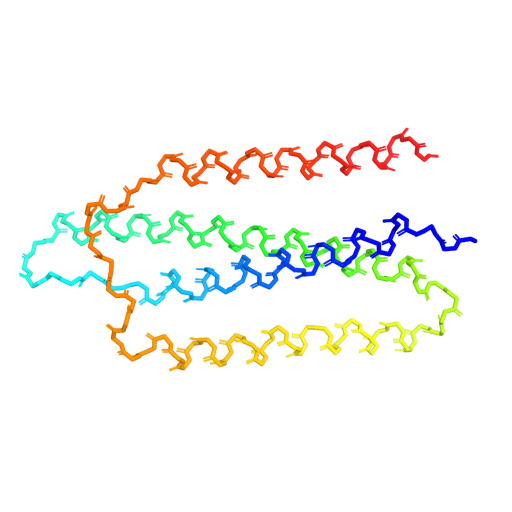1 114 ? -11.643 -6.508 23.616 1.00 46.62 114 GLU A N 1
ATOM 892 C CA . GLU A 1 114 ? -10.568 -7.389 24.107 1.00 46.62 114 GLU A CA 1
ATOM 893 C C . GLU A 1 114 ? -9.406 -7.597 23.117 1.00 46.62 114 GLU A C 1
ATOM 895 O O . GLU A 1 114 ? -8.328 -8.023 23.522 1.00 46.62 114 GLU A O 1
ATOM 900 N N . LYS A 1 115 ? -9.582 -7.289 21.823 1.00 52.25 115 LYS A N 1
ATOM 901 C CA . LYS A 1 115 ? -8.543 -7.495 20.795 1.00 52.25 115 LYS A CA 1
ATOM 902 C C . LYS A 1 115 ? -7.705 -6.252 20.467 1.00 52.25 115 LYS A C 1
ATOM 904 O O . LYS A 1 115 ? -6.768 -6.350 19.676 1.00 52.25 115 LYS A O 1
ATOM 909 N N . LEU A 1 116 ? -7.999 -5.090 21.053 1.00 55.50 116 LEU A N 1
ATOM 910 C CA . LEU A 1 116 ? -7.325 -3.828 20.723 1.00 55.50 116 LEU A CA 1
ATOM 911 C C . LEU A 1 116 ? -5.989 -3.663 21.465 1.00 55.50 116 LEU A C 1
ATOM 913 O O . LEU A 1 116 ? -5.903 -2.943 22.457 1.00 55.50 116 LEU A O 1
ATOM 917 N N . ASN A 1 117 ? -4.912 -4.279 20.965 1.00 61.75 117 ASN A N 1
ATOM 918 C CA . ASN A 1 117 ? -3.554 -3.981 21.438 1.00 61.75 117 ASN A CA 1
ATOM 919 C C . ASN A 1 117 ? -2.849 -2.961 20.528 1.00 61.75 117 ASN A C 1
ATOM 921 O O . ASN A 1 117 ? -1.997 -3.301 19.707 1.00 61.75 117 ASN A O 1
ATOM 925 N N . VAL A 1 118 ? -3.199 -1.687 20.715 1.00 59.88 118 VAL A N 1
ATOM 926 C CA . VAL A 1 118 ? -2.678 -0.542 19.944 1.00 59.88 118 VAL A CA 1
ATOM 927 C C . VAL A 1 118 ? -1.151 -0.471 19.974 1.00 59.88 118 VAL A C 1
ATOM 929 O O . VAL A 1 118 ? -0.512 -0.207 18.960 1.00 59.88 118 VAL A O 1
ATOM 932 N N . LYS A 1 119 ? -0.550 -0.747 21.137 1.00 63.62 119 LYS A N 1
ATOM 933 C CA . LYS A 1 119 ? 0.897 -0.624 21.337 1.00 63.62 119 LYS A CA 1
ATOM 934 C C . LYS A 1 119 ? 1.669 -1.605 20.456 1.00 63.62 119 LYS A C 1
ATOM 936 O O . LYS A 1 119 ? 2.695 -1.234 19.901 1.00 63.62 119 LYS A O 1
ATOM 941 N N . LYS A 1 120 ? 1.172 -2.837 20.304 1.00 71.62 120 LYS A N 1
ATOM 942 C CA . LYS A 1 120 ? 1.827 -3.863 19.482 1.00 71.62 120 LYS A CA 1
ATOM 943 C C . LYS A 1 120 ? 1.808 -3.493 17.995 1.00 71.62 120 LYS A C 1
ATOM 945 O O . LYS A 1 120 ? 2.854 -3.564 17.359 1.00 71.62 120 LYS A O 1
ATOM 950 N N . GLU A 1 121 ? 0.662 -3.065 17.468 1.00 67.00 121 GLU A N 1
ATOM 951 C CA . GLU A 1 121 ? 0.517 -2.673 16.055 1.00 67.00 121 GLU A CA 1
ATOM 952 C C . GLU A 1 121 ? 1.365 -1.443 15.704 1.00 67.00 121 GLU A C 1
ATOM 954 O O . GLU A 1 121 ? 2.076 -1.435 14.699 1.00 67.00 121 GLU A O 1
ATOM 959 N N . VAL A 1 122 ? 1.365 -0.429 16.577 1.00 65.75 122 VAL A N 1
ATOM 960 C CA . VAL A 1 122 ? 2.195 0.772 16.401 1.00 65.75 122 VAL A CA 1
ATOM 961 C C . VAL A 1 122 ? 3.683 0.418 16.420 1.00 65.75 122 VAL A C 1
ATOM 963 O O . VAL A 1 122 ? 4.425 0.873 15.555 1.00 65.75 122 VAL A O 1
ATOM 966 N N . VAL A 1 123 ? 4.131 -0.435 17.351 1.00 73.75 123 VAL A N 1
ATOM 967 C CA . VAL A 1 123 ? 5.535 -0.881 17.408 1.00 73.75 123 VAL A CA 1
ATOM 968 C C . VAL A 1 123 ? 5.932 -1.623 16.131 1.00 73.75 123 VAL A C 1
ATOM 970 O O . VAL A 1 123 ? 6.978 -1.315 15.562 1.00 73.75 123 VAL A O 1
ATOM 973 N N . TRP A 1 124 ? 5.097 -2.546 15.643 1.00 72.06 124 TRP A N 1
ATOM 974 C CA . TRP A 1 124 ? 5.369 -3.267 14.397 1.00 72.06 124 TRP A CA 1
ATOM 975 C C . TRP A 1 124 ? 5.484 -2.331 13.198 1.00 72.06 124 TRP A C 1
ATOM 977 O O . TRP A 1 124 ? 6.431 -2.458 12.425 1.00 72.06 124 TRP A O 1
ATOM 987 N N . MET A 1 125 ? 4.581 -1.359 13.058 1.00 67.31 125 MET A N 1
ATOM 988 C CA . MET A 1 125 ? 4.674 -0.396 11.963 1.00 67.31 125 MET A CA 1
ATOM 989 C C . MET A 1 125 ? 5.877 0.531 12.071 1.00 67.31 125 MET A C 1
ATOM 991 O O . MET A 1 125 ? 6.498 0.812 11.051 1.00 67.31 125 MET A O 1
ATOM 995 N N . CYS A 1 126 ? 6.235 0.988 13.272 1.00 69.94 126 CYS A N 1
ATOM 996 C CA . CYS A 1 126 ? 7.438 1.794 13.466 1.00 69.94 126 CYS A CA 1
ATOM 997 C C . CYS A 1 126 ? 8.696 1.021 13.059 1.00 69.94 126 CYS A C 1
ATOM 999 O O . CYS A 1 126 ? 9.538 1.577 12.361 1.00 69.94 126 CYS A O 1
ATOM 1001 N N . ILE A 1 127 ? 8.803 -0.262 13.428 1.00 79.88 127 ILE A N 1
ATOM 1002 C CA . ILE A 1 127 ? 9.905 -1.134 12.987 1.00 79.88 127 ILE A CA 1
ATOM 1003 C C . ILE A 1 127 ? 9.932 -1.219 11.460 1.00 79.88 127 ILE A C 1
ATOM 1005 O O . ILE A 1 127 ? 10.990 -1.092 10.847 1.00 79.88 127 ILE A O 1
ATOM 1009 N N . LEU A 1 128 ? 8.767 -1.400 10.841 1.00 73.31 128 LEU A N 1
ATOM 1010 C CA . LEU A 1 128 ? 8.646 -1.565 9.398 1.00 73.31 128 LEU A CA 1
ATOM 1011 C C . LEU A 1 128 ? 9.016 -0.276 8.644 1.00 73.31 128 LEU A C 1
ATOM 1013 O O . LEU A 1 128 ? 9.771 -0.331 7.677 1.00 73.31 128 LEU A O 1
ATOM 1017 N N . LEU A 1 129 ? 8.592 0.890 9.142 1.00 67.75 129 LEU A N 1
ATOM 1018 C CA . LEU A 1 129 ? 8.998 2.198 8.622 1.00 67.75 129 LEU A CA 1
ATOM 1019 C C . LEU A 1 129 ? 10.492 2.452 8.801 1.00 67.75 129 LEU A C 1
ATOM 1021 O O . LEU A 1 129 ? 11.141 2.926 7.872 1.00 67.75 129 LEU A O 1
ATOM 1025 N N . PHE A 1 130 ? 11.052 2.106 9.961 1.00 76.88 130 PHE A N 1
ATOM 1026 C CA . PHE A 1 130 ? 12.483 2.253 10.214 1.00 76.88 130 PHE A CA 1
ATOM 1027 C C . PHE A 1 130 ? 13.304 1.364 9.274 1.00 76.88 130 PHE A C 1
ATOM 1029 O O . PHE A 1 130 ? 14.298 1.821 8.717 1.00 76.88 130 PHE A O 1
ATOM 1036 N N . MET A 1 131 ? 12.849 0.132 9.016 1.00 75.56 131 MET A N 1
ATOM 1037 C CA . MET A 1 131 ? 13.451 -0.737 8.002 1.00 75.56 131 MET A CA 1
ATOM 1038 C C . MET A 1 131 ? 13.327 -0.150 6.595 1.00 75.56 131 MET A C 1
ATOM 1040 O O . MET A 1 131 ? 14.310 -0.160 5.861 1.00 75.56 131 MET A O 1
ATOM 1044 N N . CYS A 1 132 ? 12.173 0.403 6.210 1.00 66.94 132 CYS A N 1
ATOM 1045 C CA . CYS A 1 132 ? 12.019 1.062 4.911 1.00 66.94 132 CYS A CA 1
ATOM 1046 C C . CYS A 1 132 ? 12.971 2.255 4.756 1.00 66.94 132 CYS A C 1
ATOM 1048 O O . CYS A 1 132 ? 13.610 2.382 3.713 1.00 66.94 132 CYS A O 1
ATOM 1050 N N . ILE A 1 133 ? 13.110 3.099 5.783 1.00 70.12 133 ILE A N 1
ATOM 1051 C CA . ILE A 1 133 ? 14.053 4.226 5.785 1.00 70.12 133 ILE A CA 1
ATOM 1052 C C . ILE A 1 133 ? 15.491 3.712 5.683 1.00 70.12 133 ILE A C 1
ATOM 1054 O O . ILE A 1 133 ? 16.236 4.178 4.827 1.00 70.12 133 ILE A O 1
ATOM 1058 N N . ALA A 1 134 ? 15.872 2.720 6.492 1.00 72.62 134 ALA A N 1
ATOM 1059 C CA . ALA A 1 134 ? 17.212 2.140 6.471 1.00 72.62 134 ALA A CA 1
ATOM 1060 C C . ALA A 1 134 ? 17.551 1.527 5.104 1.00 72.62 134 ALA A C 1
ATOM 1062 O O . ALA A 1 134 ? 18.612 1.806 4.555 1.00 72.62 134 ALA A O 1
ATOM 1063 N N . LEU A 1 135 ? 16.635 0.756 4.512 1.00 65.50 135 LEU A N 1
ATOM 1064 C CA . LEU A 1 135 ? 16.807 0.180 3.176 1.00 65.50 135 LEU A CA 1
ATOM 1065 C C . LEU A 1 135 ? 16.896 1.259 2.092 1.00 65.50 135 LEU A C 1
ATOM 1067 O O . LEU A 1 135 ? 17.691 1.123 1.167 1.00 65.50 135 LEU A O 1
ATOM 1071 N N . THR A 1 136 ? 16.124 2.341 2.219 1.00 64.81 136 THR A N 1
ATOM 1072 C CA . THR A 1 136 ? 16.18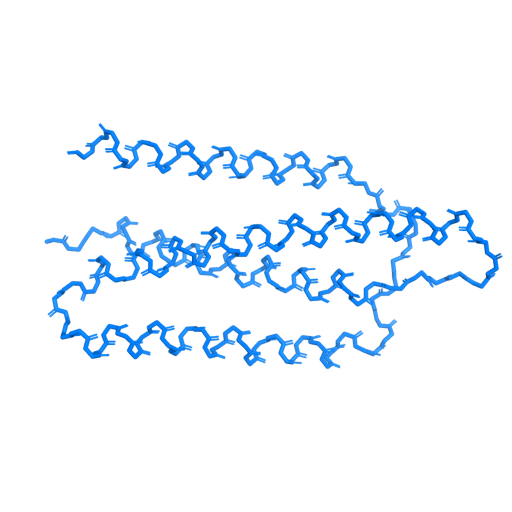9 3.479 1.290 1.00 64.81 136 THR A CA 1
ATOM 1073 C C . THR A 1 136 ? 17.529 4.203 1.411 1.00 64.81 136 THR A C 1
ATOM 1075 O O . THR A 1 136 ? 18.148 4.501 0.397 1.00 64.81 136 THR A O 1
ATOM 1078 N N . LEU A 1 137 ? 18.024 4.431 2.632 1.00 66.75 137 LEU A N 1
ATOM 1079 C CA . LEU A 1 137 ? 19.340 5.028 2.868 1.00 66.75 137 LEU A CA 1
ATOM 1080 C C . LEU A 1 137 ? 20.458 4.142 2.311 1.00 66.75 137 LEU A C 1
ATOM 1082 O O . LEU A 1 137 ? 21.316 4.636 1.589 1.00 66.75 137 LEU A O 1
ATOM 1086 N N . VAL A 1 138 ? 20.424 2.832 2.568 1.00 66.81 138 VAL A N 1
ATOM 1087 C CA . VAL A 1 138 ? 21.393 1.884 1.995 1.00 66.81 138 VAL A CA 1
ATOM 1088 C C . VAL A 1 138 ? 21.350 1.928 0.467 1.00 66.81 138 VAL A C 1
ATOM 1090 O O . VAL A 1 138 ? 22.395 2.032 -0.160 1.00 66.81 138 VAL A O 1
ATOM 1093 N N . ALA A 1 139 ? 20.164 1.920 -0.145 1.00 59.94 139 ALA A N 1
ATOM 1094 C CA . ALA A 1 139 ? 20.036 2.013 -1.598 1.00 59.94 139 ALA A CA 1
ATOM 1095 C C . ALA A 1 139 ? 20.578 3.334 -2.171 1.00 59.94 139 ALA A C 1
ATOM 1097 O O . ALA A 1 139 ? 21.082 3.338 -3.287 1.00 59.94 139 ALA A O 1
ATOM 1098 N N . VAL A 1 140 ? 20.485 4.441 -1.429 1.00 63.28 140 VAL A N 1
ATOM 1099 C CA . VAL A 1 140 ? 20.998 5.754 -1.854 1.00 63.28 140 VAL A CA 1
ATOM 1100 C C . VAL A 1 140 ? 22.514 5.878 -1.676 1.00 63.28 140 VAL A C 1
ATOM 1102 O O . VAL A 1 140 ? 23.148 6.522 -2.499 1.00 63.28 140 VAL A O 1
ATOM 1105 N N . PHE A 1 141 ? 23.096 5.289 -0.626 1.00 62.69 141 PHE A N 1
ATOM 1106 C CA . PHE A 1 141 ? 24.521 5.449 -0.290 1.00 62.69 141 PHE A CA 1
ATOM 1107 C C . PHE A 1 141 ? 25.433 4.305 -0.766 1.00 62.69 141 PHE A C 1
ATOM 1109 O O . PHE A 1 141 ? 26.651 4.445 -0.703 1.00 62.69 141 PHE A O 1
ATOM 1116 N N . VAL A 1 142 ? 24.876 3.167 -1.194 1.00 47.62 142 VAL A N 1
ATOM 1117 C CA . VAL A 1 142 ? 25.638 2.014 -1.726 1.00 47.62 142 VAL A CA 1
ATOM 1118 C C . VAL A 1 142 ? 25.661 1.989 -3.267 1.00 47.62 142 VAL A C 1
ATOM 1120 O O . VAL A 1 142 ? 26.387 1.189 -3.857 1.00 47.62 142 VAL A O 1
ATOM 1123 N N . ILE A 1 143 ? 24.903 2.875 -3.921 1.00 43.81 143 ILE A N 1
ATOM 1124 C CA . ILE A 1 143 ? 25.011 3.192 -5.358 1.00 43.81 143 ILE A CA 1
ATOM 1125 C C . ILE A 1 143 ? 25.957 4.381 -5.526 1.00 43.81 143 ILE A C 1
ATOM 1127 O O . ILE A 1 143 ? 26.744 4.352 -6.497 1.00 43.81 143 ILE A O 1
#

Radius of gyration: 18.32 Å; chains: 1; bounding box: 51×18×51 Å

pLDDT: mean 73.64, std 12.07, range [39.31, 91.5]

Sequence (143 aa):
MVSILSGATVFFTSIFTVNYFSNFISTINLSADYEGDKSIANKVNSYKSIMTIMFLLGTVSFLGLTIFGYLNNCKFLPWEARVTGVQSYITFLILFALINFYGSTSGKNKIKLEKLNVKKEVVWMCILLFMCIALTLVAVFVI

Foldseek 3Di:
DLPPVLVVLLVVLLVQLLVLLLQLLLLVLEDEPDPDDPVVRVVSVVLSVVSNVLSVVSNVLSLVSNLVSQCVSCVVDPPVVSVVVNVVSVVVSVVSSVVSNVVSVPPPSHDDPVPDPSVVVVVVSVVVVVVSVVVVVCVVVVD

Secondary structure (DSSP, 8-state):
---HHHHHHHHHHHHHHHHHHHHHHHHHT-EE--SS-HHHHHHHHHHHHHHHHHHHHHHHHHHHHHHHHHHHHTTTS-HHHHHHHHHHHHHHHHHHHHHHHHHHTTTT-EE-GGG--HHHHHHHHHHHHHHHHHHHHHHHH--

Organism: NCBI:txid1076179